Protein AF-A0AAV7KBT4-F1 (afdb_monomer_lite)

Sequence (128 aa):
MIKKITTKNDDGLVASYNISLLIAKCGKPHTIGEKLILLAIREVISTVMHQDTSSVVRSIPLSNNSVSRRIEELAIDVEQQLCKVLQTTEFALQLDESTCVTMKTYLWHMYDISTMVYQKKKCSSPSH

Structure (mmCIF, N/CA/C/O backbone):
data_AF-A0AAV7KBT4-F1
#
_entry.id   AF-A0AAV7KBT4-F1
#
loop_
_atom_site.group_PDB
_atom_site.id
_atom_site.type_symbol
_atom_site.label_atom_id
_atom_site.label_alt_id
_atom_site.label_comp_id
_atom_site.label_asym_id
_atom_site.label_entity_id
_atom_site.label_seq_id
_atom_site.pdbx_PDB_ins_code
_atom_site.Cartn_x
_atom_site.Cartn_y
_atom_site.Cartn_z
_atom_site.occupancy
_atom_site.B_iso_or_equiv
_atom_site.auth_seq_id
_atom_site.auth_comp_id
_atom_site.auth_asym_id
_atom_site.auth_atom_id
_atom_site.pdbx_PDB_model_num
ATOM 1 N N . MET A 1 1 ? -5.257 15.508 13.168 1.00 34.31 1 MET A N 1
ATOM 2 C CA . MET A 1 1 ? -4.551 16.549 12.390 1.00 34.31 1 MET A CA 1
ATOM 3 C C . MET A 1 1 ? -3.214 15.960 11.965 1.00 34.31 1 MET A C 1
ATOM 5 O O . MET A 1 1 ? -2.317 15.853 12.790 1.00 34.31 1 MET A O 1
ATOM 9 N N . ILE A 1 2 ? -3.119 15.455 10.735 1.00 41.41 2 ILE A N 1
ATOM 10 C CA . ILE A 1 2 ? -1.876 14.865 10.220 1.00 41.41 2 ILE A CA 1
ATOM 11 C C . ILE A 1 2 ? -0.924 16.024 9.902 1.00 41.41 2 ILE A C 1
ATOM 13 O O . ILE A 1 2 ? -1.283 16.924 9.141 1.00 41.41 2 ILE A O 1
ATOM 17 N N . LYS A 1 3 ? 0.261 16.042 10.526 1.00 41.75 3 LYS A N 1
ATOM 18 C CA . LYS A 1 3 ? 1.318 17.016 10.218 1.00 41.75 3 LYS A CA 1
ATOM 19 C C . LYS A 1 3 ? 1.754 16.809 8.767 1.00 41.75 3 LYS A C 1
ATOM 21 O O . LYS A 1 3 ? 2.358 15.794 8.442 1.00 41.75 3 LYS A O 1
ATOM 26 N N . LYS A 1 4 ? 1.443 17.777 7.908 1.00 45.78 4 LYS A N 1
ATOM 27 C CA . LYS A 1 4 ? 1.875 17.808 6.511 1.00 45.78 4 LYS A CA 1
ATOM 28 C C . LYS A 1 4 ? 3.295 18.386 6.463 1.00 45.78 4 LYS A C 1
ATOM 30 O O . LYS A 1 4 ? 3.471 19.574 6.719 1.00 45.78 4 LYS A O 1
ATOM 35 N N . ILE A 1 5 ? 4.302 17.551 6.205 1.00 47.81 5 ILE A N 1
ATOM 36 C CA . ILE A 1 5 ? 5.702 17.976 6.035 1.00 47.81 5 ILE A CA 1
ATOM 37 C C . ILE A 1 5 ? 6.004 17.981 4.536 1.00 47.81 5 ILE A C 1
ATOM 39 O O . ILE A 1 5 ? 6.629 17.068 4.027 1.00 47.81 5 ILE A O 1
ATOM 43 N N . THR A 1 6 ? 5.558 19.017 3.827 1.00 54.00 6 THR A N 1
ATOM 44 C CA . THR A 1 6 ? 5.794 19.144 2.383 1.00 54.00 6 THR A CA 1
ATOM 45 C C . THR A 1 6 ? 7.193 19.639 2.069 1.00 54.00 6 THR A C 1
ATOM 47 O O . THR A 1 6 ? 7.482 20.830 2.174 1.00 54.00 6 THR A O 1
ATOM 50 N N . THR A 1 7 ? 8.029 18.727 1.583 1.00 41.00 7 THR A N 1
ATOM 51 C CA . THR A 1 7 ? 9.142 19.026 0.671 1.00 41.00 7 THR A CA 1
ATOM 52 C C . THR A 1 7 ? 9.029 18.075 -0.525 1.00 41.00 7 THR A C 1
ATOM 54 O O . THR A 1 7 ? 8.394 17.037 -0.402 1.00 41.00 7 THR A O 1
ATOM 57 N N . LYS A 1 8 ? 9.589 18.413 -1.696 1.00 52.78 8 LYS A N 1
ATOM 58 C CA . LYS A 1 8 ? 9.404 17.741 -3.014 1.00 52.78 8 LYS A CA 1
ATOM 59 C C . LYS A 1 8 ? 9.573 16.199 -3.062 1.00 52.78 8 LYS A C 1
ATOM 61 O O . LYS A 1 8 ? 9.340 15.598 -4.102 1.00 52.78 8 LYS A O 1
ATOM 66 N N . ASN A 1 9 ? 9.974 15.571 -1.959 1.00 56.88 9 ASN A N 1
ATOM 67 C CA . ASN A 1 9 ? 10.034 14.126 -1.737 1.00 56.88 9 ASN A CA 1
ATOM 68 C C . ASN A 1 9 ? 8.676 13.498 -1.335 1.00 56.88 9 ASN A C 1
ATOM 70 O O . ASN A 1 9 ? 8.586 12.283 -1.167 1.00 56.88 9 ASN A O 1
ATOM 74 N N . ASP A 1 10 ? 7.633 14.312 -1.158 1.00 75.06 10 ASP A N 1
ATOM 75 C CA . ASP A 1 10 ? 6.332 13.870 -0.647 1.00 75.06 10 ASP A CA 1
ATOM 76 C C . ASP A 1 10 ? 5.488 13.112 -1.669 1.00 75.06 10 ASP A C 1
ATOM 78 O O . ASP A 1 10 ? 4.807 12.162 -1.293 1.00 75.06 10 ASP A O 1
ATOM 82 N N . ASP A 1 11 ? 5.531 13.470 -2.953 1.00 88.81 11 ASP A N 1
ATOM 83 C CA . ASP A 1 11 ? 4.582 12.920 -3.932 1.00 88.81 11 ASP A CA 1
ATOM 84 C C . ASP A 1 11 ? 4.735 11.401 -4.097 1.00 88.81 11 ASP A C 1
ATOM 86 O O . ASP A 1 11 ? 3.744 10.674 -4.180 1.00 88.81 11 ASP A O 1
ATOM 90 N N . GLY A 1 12 ? 5.972 10.895 -4.054 1.00 91.19 12 GLY A N 1
ATOM 91 C CA . GLY A 1 12 ? 6.246 9.457 -4.092 1.00 91.19 12 GLY A CA 1
ATOM 92 C C . GLY A 1 12 ? 5.806 8.724 -2.819 1.00 91.19 12 GLY A C 1
ATOM 93 O O . GLY A 1 12 ? 5.290 7.604 -2.885 1.00 91.19 12 GLY A O 1
ATOM 94 N N . LEU A 1 13 ? 5.922 9.373 -1.655 1.00 92.31 13 LEU A N 1
ATOM 95 C CA . LEU A 1 13 ? 5.422 8.840 -0.385 1.00 92.31 13 LEU A CA 1
ATOM 96 C C . LEU A 1 13 ? 3.892 8.825 -0.342 1.00 92.31 13 LEU A C 1
ATOM 98 O O . LEU A 1 13 ? 3.313 7.828 0.092 1.00 92.31 13 LEU A O 1
ATOM 102 N N . VAL A 1 14 ? 3.246 9.885 -0.830 1.00 93.06 14 VAL A N 1
ATOM 103 C CA . VAL A 1 14 ? 1.789 9.990 -0.970 1.00 93.06 14 VAL A CA 1
ATOM 104 C C . VAL A 1 14 ? 1.278 8.917 -1.929 1.00 93.06 14 VAL A C 1
ATOM 106 O O . VAL A 1 14 ? 0.349 8.184 -1.588 1.00 93.06 14 VAL A O 1
ATOM 109 N N . ALA A 1 15 ? 1.917 8.757 -3.091 1.00 94.81 15 ALA A N 1
ATOM 110 C CA . ALA A 1 15 ? 1.591 7.695 -4.038 1.00 94.81 15 ALA A CA 1
ATOM 111 C C . ALA A 1 15 ? 1.726 6.309 -3.392 1.00 94.81 15 ALA A C 1
ATOM 113 O O . ALA A 1 15 ? 0.822 5.483 -3.506 1.00 94.81 15 ALA A O 1
ATOM 114 N N . SER A 1 16 ? 2.811 6.072 -2.651 1.00 95.44 16 SER A N 1
ATOM 115 C CA . SER A 1 16 ? 3.028 4.818 -1.930 1.00 95.44 16 SER A CA 1
ATOM 116 C C . SER A 1 16 ? 1.924 4.536 -0.902 1.00 95.44 16 SER A C 1
ATOM 118 O O . SER A 1 16 ? 1.398 3.425 -0.860 1.00 95.44 16 SER A O 1
ATOM 120 N N . TYR A 1 17 ? 1.506 5.543 -0.130 1.00 95.50 17 TYR A N 1
ATOM 121 C CA . TYR A 1 17 ? 0.400 5.429 0.827 1.00 95.50 17 TYR A CA 1
ATOM 122 C C . TYR A 1 17 ? -0.932 5.101 0.152 1.00 95.50 17 TYR A C 1
ATOM 124 O O . TYR A 1 17 ? -1.644 4.192 0.582 1.00 95.50 17 TYR A O 1
ATOM 132 N N . ASN A 1 18 ? -1.241 5.790 -0.946 1.00 95.94 18 ASN A N 1
ATOM 133 C CA . ASN A 1 18 ? -2.466 5.563 -1.706 1.00 95.94 18 ASN A CA 1
ATOM 134 C C . ASN A 1 18 ? -2.498 4.159 -2.324 1.00 95.94 18 ASN A C 1
ATOM 136 O O . ASN A 1 18 ? -3.530 3.492 -2.279 1.00 95.94 18 ASN A O 1
ATOM 140 N N . ILE A 1 19 ? -1.370 3.675 -2.849 1.00 96.56 19 ILE A N 1
ATOM 141 C CA . ILE A 1 19 ? -1.257 2.311 -3.378 1.00 96.56 19 ILE A CA 1
ATOM 142 C C . ILE A 1 19 ? -1.442 1.281 -2.258 1.00 96.56 19 ILE A C 1
ATOM 144 O O . ILE A 1 19 ? -2.224 0.347 -2.427 1.00 96.56 19 ILE A O 1
ATOM 148 N N . SER A 1 20 ? -0.797 1.458 -1.100 1.00 96.94 20 SER A N 1
ATOM 149 C CA . SER A 1 20 ? -0.998 0.580 0.062 1.00 96.94 20 SER A CA 1
ATOM 150 C C . SER A 1 20 ? -2.461 0.533 0.509 1.00 96.94 20 SER A C 1
ATOM 152 O O . SER A 1 20 ? -2.988 -0.548 0.776 1.00 96.94 20 SER A O 1
ATOM 154 N N . LEU A 1 21 ? -3.144 1.682 0.527 1.00 95.88 21 LEU A N 1
ATOM 155 C CA . LEU A 1 21 ? -4.570 1.758 0.838 1.00 95.88 21 LEU A CA 1
ATOM 156 C C . LEU A 1 21 ? -5.420 0.979 -0.176 1.00 95.88 21 LEU A C 1
ATOM 158 O O . LEU A 1 21 ? -6.341 0.268 0.220 1.00 95.88 21 LEU A O 1
ATOM 162 N N . LEU A 1 22 ? -5.121 1.084 -1.474 1.00 97.44 22 LEU A N 1
ATOM 163 C CA . LEU A 1 22 ? -5.818 0.321 -2.516 1.00 97.44 22 LEU A CA 1
ATOM 164 C C . LEU A 1 22 ? -5.598 -1.189 -2.360 1.00 97.44 22 LEU A C 1
ATOM 166 O O . LEU A 1 22 ? -6.550 -1.956 -2.478 1.00 97.44 22 LEU A O 1
ATOM 170 N N . ILE A 1 23 ? -4.372 -1.620 -2.048 1.00 95.06 23 ILE A N 1
ATOM 171 C CA . ILE A 1 23 ? -4.053 -3.031 -1.782 1.00 95.06 23 ILE A CA 1
ATOM 172 C C . ILE A 1 23 ? -4.896 -3.559 -0.615 1.00 95.06 23 ILE A C 1
ATOM 174 O O . ILE A 1 23 ? -5.533 -4.606 -0.754 1.00 95.06 23 ILE A O 1
ATOM 178 N N . ALA A 1 24 ? -4.941 -2.814 0.494 1.00 93.81 24 ALA A N 1
ATOM 179 C CA . ALA A 1 24 ? -5.727 -3.172 1.672 1.00 93.81 24 ALA A CA 1
ATOM 180 C C . ALA A 1 24 ? -7.230 -3.233 1.363 1.00 93.81 24 ALA A C 1
ATOM 182 O O . ALA A 1 24 ? -7.878 -4.232 1.665 1.00 93.81 24 ALA A O 1
ATOM 183 N N . LYS A 1 25 ? -7.778 -2.210 0.691 1.00 93.38 25 LYS A N 1
ATOM 184 C CA . LYS A 1 25 ? -9.197 -2.160 0.293 1.00 93.38 25 LYS A CA 1
ATOM 185 C C . LYS A 1 25 ? -9.604 -3.323 -0.611 1.00 93.38 25 LYS A C 1
ATOM 187 O O . LYS A 1 25 ? -10.722 -3.811 -0.510 1.00 93.38 25 LYS A O 1
ATOM 192 N N . CYS A 1 26 ? -8.702 -3.778 -1.475 1.00 94.50 26 CYS A N 1
ATOM 193 C CA . CYS A 1 26 ? -8.934 -4.913 -2.365 1.00 94.50 26 CYS A CA 1
ATOM 194 C C . CYS A 1 26 ? -8.658 -6.280 -1.708 1.00 94.50 26 CYS A C 1
ATOM 196 O O . CYS A 1 26 ? -8.743 -7.300 -2.398 1.00 94.50 26 CYS A O 1
ATOM 198 N N . GLY A 1 27 ? -8.267 -6.317 -0.426 1.00 91.44 27 GLY A N 1
ATOM 199 C CA . GLY A 1 27 ? -7.928 -7.549 0.293 1.00 91.44 27 GLY A CA 1
ATOM 200 C C . GLY A 1 27 ? -6.761 -8.318 -0.332 1.00 91.44 27 GLY A C 1
ATOM 201 O O . GLY A 1 27 ? -6.733 -9.548 -0.295 1.00 91.44 27 GLY A O 1
ATOM 202 N N . LYS A 1 28 ? -5.826 -7.622 -0.991 1.00 94.56 28 LYS A N 1
ATOM 203 C CA . LYS A 1 28 ? -4.678 -8.252 -1.658 1.00 94.56 28 LYS A CA 1
ATOM 204 C C . LYS A 1 28 ? -3.482 -8.350 -0.707 1.00 94.56 28 LYS A C 1
ATOM 206 O O . LYS A 1 28 ? -3.320 -7.492 0.160 1.00 94.56 28 LYS A O 1
ATOM 211 N N . PRO A 1 29 ? -2.607 -9.361 -0.872 1.00 93.56 29 PRO A N 1
ATOM 212 C CA . PRO A 1 29 ? -1.388 -9.440 -0.080 1.00 93.56 29 PRO A CA 1
ATOM 213 C C . PRO A 1 29 ? -0.478 -8.250 -0.396 1.00 93.56 29 PRO A C 1
ATOM 215 O O . PRO A 1 29 ? -0.344 -7.857 -1.556 1.00 93.56 29 PRO A O 1
ATOM 218 N N . HIS A 1 30 ? 0.212 -7.724 0.619 1.00 91.06 30 HIS A N 1
ATOM 219 C CA . HIS A 1 30 ? 1.148 -6.601 0.468 1.00 91.06 30 HIS A CA 1
ATOM 220 C C . HIS A 1 30 ? 2.265 -6.886 -0.555 1.00 91.06 30 HIS A C 1
ATOM 222 O O . HIS A 1 30 ? 2.810 -5.962 -1.155 1.00 91.06 30 HIS A O 1
ATOM 228 N N . THR A 1 31 ? 2.541 -8.167 -0.829 1.00 94.94 31 THR A N 1
ATOM 229 C CA . THR A 1 31 ? 3.513 -8.623 -1.829 1.00 94.94 31 THR A CA 1
ATOM 230 C C . THR A 1 31 ? 3.182 -8.208 -3.262 1.00 94.94 31 THR A C 1
ATOM 232 O O . THR A 1 31 ? 4.052 -8.228 -4.130 1.00 94.94 31 THR A O 1
ATOM 235 N N . ILE A 1 32 ? 1.922 -7.857 -3.546 1.00 95.81 32 ILE A N 1
ATOM 236 C CA . ILE A 1 32 ? 1.504 -7.433 -4.888 1.00 95.81 32 ILE A CA 1
ATOM 237 C C . ILE A 1 32 ? 2.148 -6.103 -5.305 1.00 95.81 32 ILE A C 1
ATOM 239 O O . ILE A 1 32 ? 2.334 -5.868 -6.501 1.00 95.81 32 ILE A O 1
ATOM 243 N N . GLY A 1 33 ? 2.518 -5.262 -4.328 1.00 94.25 33 GLY A N 1
ATOM 244 C CA . GLY A 1 33 ? 3.173 -3.976 -4.559 1.00 94.25 33 GLY A CA 1
ATOM 245 C C . GLY A 1 33 ? 4.469 -4.141 -5.344 1.00 94.25 33 GLY A C 1
ATOM 246 O O . GLY A 1 33 ? 4.611 -3.592 -6.433 1.00 94.25 33 GLY A O 1
ATOM 247 N N . GLU A 1 34 ? 5.376 -4.972 -4.840 1.00 93.69 34 GLU A N 1
ATOM 248 C CA . GLU A 1 34 ? 6.667 -5.224 -5.479 1.00 93.69 34 GLU A CA 1
ATOM 249 C C . GLU A 1 34 ? 6.551 -6.185 -6.671 1.00 93.69 34 GLU A C 1
ATOM 251 O O . GLU A 1 34 ? 7.169 -5.963 -7.711 1.00 93.69 34 GLU A O 1
ATOM 256 N N . LYS A 1 35 ? 5.713 -7.228 -6.555 1.00 94.69 35 LYS A N 1
ATOM 257 C CA . LYS A 1 35 ? 5.604 -8.290 -7.568 1.00 94.69 35 LYS A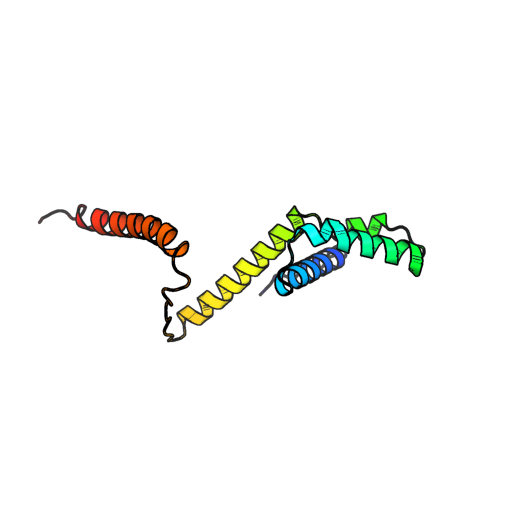 CA 1
ATOM 258 C C . LYS A 1 35 ? 4.944 -7.841 -8.872 1.00 94.69 35 LYS A C 1
ATOM 260 O O . LYS A 1 35 ? 5.267 -8.396 -9.915 1.00 94.69 35 LYS A O 1
ATOM 265 N N . LEU A 1 36 ? 3.988 -6.912 -8.819 1.00 95.50 36 LEU A N 1
ATOM 266 C CA . LEU A 1 36 ? 3.195 -6.536 -9.994 1.00 95.50 36 LEU A CA 1
ATOM 267 C C . LEU A 1 36 ? 3.104 -5.027 -10.188 1.00 95.50 36 LEU A C 1
ATOM 269 O O . LEU A 1 36 ? 3.368 -4.551 -11.286 1.00 95.50 36 LEU A O 1
ATOM 273 N N . ILE A 1 37 ? 2.747 -4.269 -9.150 1.00 96.38 37 ILE A N 1
ATOM 274 C CA . ILE A 1 37 ? 2.486 -2.829 -9.301 1.00 96.38 37 ILE A CA 1
ATOM 275 C C . ILE A 1 37 ? 3.770 -2.088 -9.681 1.00 96.38 37 ILE A C 1
ATOM 277 O O . ILE A 1 37 ? 3.765 -1.283 -10.608 1.00 96.38 37 ILE A O 1
ATOM 281 N N . LEU A 1 38 ? 4.889 -2.408 -9.029 1.00 94.38 38 LEU A N 1
ATOM 282 C CA . LEU A 1 38 ? 6.183 -1.814 -9.351 1.00 94.38 38 LEU A CA 1
ATOM 283 C C . LEU A 1 38 ? 6.639 -2.154 -10.778 1.00 94.38 38 LEU A C 1
ATOM 285 O O . LEU A 1 38 ? 7.202 -1.299 -11.459 1.00 94.38 38 LEU A O 1
ATOM 289 N N . LEU A 1 39 ? 6.373 -3.379 -11.245 1.00 94.56 39 LEU A N 1
ATOM 290 C CA . LEU A 1 39 ? 6.670 -3.789 -12.620 1.00 94.56 39 LEU A CA 1
ATOM 291 C C . LEU A 1 39 ? 5.785 -3.053 -13.630 1.00 94.56 39 LEU A C 1
ATOM 293 O O . LEU A 1 39 ? 6.292 -2.563 -14.630 1.00 94.56 39 LEU A O 1
ATOM 297 N N . ALA A 1 40 ? 4.491 -2.906 -13.342 1.00 95.75 40 ALA A N 1
ATOM 298 C CA . ALA A 1 40 ? 3.568 -2.163 -14.194 1.00 95.75 40 ALA A CA 1
ATOM 299 C C . ALA A 1 40 ? 3.965 -0.682 -14.312 1.00 95.75 40 ALA A C 1
ATOM 301 O O . ALA A 1 40 ? 3.958 -0.128 -15.407 1.00 95.75 40 ALA A O 1
ATOM 302 N N . ILE A 1 41 ? 4.375 -0.052 -13.205 1.00 94.62 41 ILE A N 1
ATOM 303 C CA . ILE A 1 41 ? 4.884 1.327 -13.213 1.00 94.62 41 ILE A CA 1
ATOM 304 C C . ILE A 1 41 ? 6.132 1.434 -14.103 1.00 94.62 41 ILE A C 1
ATOM 306 O O . ILE A 1 41 ? 6.221 2.353 -14.916 1.00 94.62 41 ILE A O 1
ATOM 310 N N . ARG A 1 42 ? 7.076 0.488 -13.989 1.00 94.62 42 ARG A N 1
ATOM 311 C CA . ARG A 1 42 ? 8.272 0.444 -14.850 1.00 94.62 42 ARG A CA 1
ATOM 312 C C . ARG A 1 42 ? 7.906 0.329 -16.325 1.00 94.62 42 ARG A C 1
ATOM 314 O O . ARG A 1 42 ? 8.436 1.089 -17.130 1.00 94.62 42 ARG A O 1
ATOM 321 N N . GLU A 1 43 ? 6.993 -0.579 -16.654 1.00 96.31 43 GLU A N 1
ATOM 322 C CA . GLU A 1 43 ? 6.564 -0.822 -18.030 1.00 96.31 43 GLU A CA 1
ATOM 323 C C . GLU A 1 43 ? 5.945 0.433 -18.648 1.00 96.31 43 GLU A C 1
ATOM 325 O O . GLU A 1 43 ? 6.351 0.851 -19.728 1.00 96.31 43 GLU A O 1
ATOM 330 N N . VAL A 1 44 ? 5.024 1.096 -17.940 1.00 96.44 44 VAL A N 1
ATOM 331 C CA . VAL A 1 44 ? 4.362 2.318 -18.427 1.00 96.44 44 VAL A CA 1
ATOM 332 C C . VAL A 1 44 ? 5.370 3.444 -18.655 1.00 96.44 44 VAL A C 1
ATOM 334 O O . VAL A 1 44 ? 5.347 4.088 -19.701 1.00 96.44 44 VAL A O 1
ATOM 337 N N . ILE A 1 45 ? 6.285 3.679 -17.712 1.00 94.69 45 ILE A N 1
ATOM 338 C CA . ILE A 1 45 ? 7.284 4.749 -17.849 1.00 94.69 45 ILE A CA 1
ATOM 339 C C . ILE A 1 45 ? 8.236 4.459 -19.020 1.00 94.69 45 ILE A C 1
ATOM 341 O O . ILE A 1 45 ? 8.532 5.356 -19.810 1.00 94.69 45 ILE A O 1
ATOM 345 N N . SER A 1 46 ? 8.676 3.209 -19.174 1.00 95.38 46 SER A N 1
ATOM 346 C CA . SER A 1 46 ? 9.604 2.830 -20.243 1.00 95.38 46 SER A CA 1
ATOM 347 C C . SER A 1 46 ? 8.952 2.839 -21.628 1.00 95.38 46 SER A C 1
ATOM 349 O O . SER A 1 46 ? 9.583 3.259 -22.598 1.00 95.38 46 SER A O 1
ATOM 351 N N . THR A 1 47 ? 7.713 2.355 -21.747 1.00 95.38 47 THR A N 1
ATOM 352 C CA . THR A 1 47 ? 7.057 2.146 -23.050 1.00 95.38 47 THR A CA 1
ATOM 353 C C . THR A 1 47 ? 6.223 3.329 -23.507 1.00 95.38 47 THR A C 1
ATOM 355 O O . THR A 1 47 ? 6.241 3.644 -24.689 1.00 95.38 47 THR A O 1
ATOM 358 N N . VAL A 1 48 ? 5.502 3.985 -22.595 1.00 95.56 48 VAL A N 1
ATOM 359 C CA . VAL A 1 48 ? 4.598 5.096 -22.930 1.00 95.56 48 VAL A CA 1
ATOM 360 C C . VAL A 1 48 ? 5.326 6.429 -22.834 1.00 95.56 48 VAL A C 1
ATOM 362 O O . VAL A 1 48 ? 5.126 7.302 -23.673 1.00 95.56 48 VAL A O 1
ATOM 365 N N . MET A 1 49 ? 6.161 6.604 -21.806 1.00 92.94 49 MET A N 1
ATOM 366 C CA . MET A 1 49 ? 6.855 7.876 -21.579 1.00 92.94 49 MET A CA 1
ATOM 367 C C . MET A 1 49 ? 8.266 7.909 -22.158 1.00 92.94 49 MET A C 1
ATOM 369 O O . MET A 1 49 ? 8.828 8.994 -22.283 1.00 92.94 49 MET A O 1
ATOM 373 N N . HIS A 1 50 ? 8.829 6.752 -22.523 1.00 93.25 50 HIS A N 1
ATOM 374 C CA . HIS A 1 50 ? 10.203 6.618 -23.015 1.00 93.25 50 HIS A CA 1
ATOM 375 C C . HIS A 1 50 ? 11.232 7.298 -22.095 1.00 93.25 50 HIS A C 1
ATOM 377 O O . HIS A 1 50 ? 12.191 7.920 -22.553 1.00 93.25 50 HIS A O 1
ATOM 383 N N . GLN A 1 51 ? 11.010 7.201 -20.782 1.00 91.94 51 GLN A N 1
ATOM 384 C CA . GLN A 1 51 ? 11.843 7.816 -19.751 1.00 91.94 51 GLN A CA 1
ATOM 385 C C . GLN A 1 51 ? 12.565 6.768 -18.910 1.00 91.94 51 GLN A C 1
ATOM 387 O O . GLN A 1 51 ? 12.150 5.612 -18.814 1.00 91.94 51 GLN A O 1
ATOM 392 N N . ASP A 1 52 ? 13.644 7.199 -18.257 1.00 90.38 52 ASP A N 1
ATOM 393 C CA . ASP A 1 52 ? 14.336 6.361 -17.290 1.00 90.38 52 ASP A CA 1
ATOM 394 C C . ASP A 1 52 ? 13.452 6.086 -16.065 1.00 90.38 52 ASP A C 1
ATOM 396 O O . ASP A 1 52 ? 12.914 6.989 -15.421 1.00 90.38 52 ASP A O 1
ATOM 400 N N . THR A 1 53 ? 13.328 4.806 -15.725 1.00 90.12 53 THR A N 1
ATOM 401 C CA . THR A 1 53 ? 12.435 4.350 -14.654 1.00 90.12 53 THR A CA 1
ATOM 402 C C . THR A 1 53 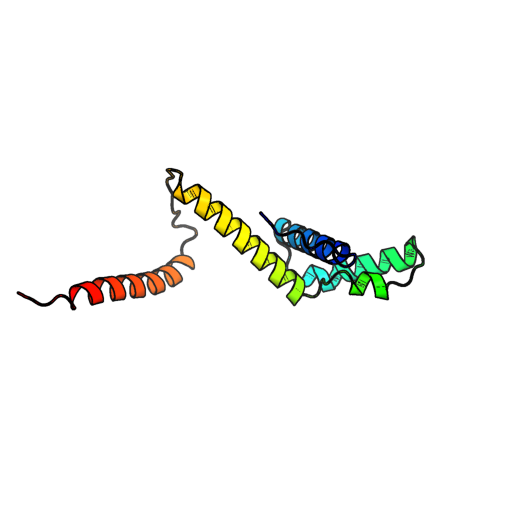? 13.058 4.479 -13.264 1.00 90.12 53 THR A C 1
ATOM 404 O O . THR A 1 53 ? 12.333 4.468 -12.267 1.00 90.12 53 THR A O 1
ATOM 407 N N . SER A 1 54 ? 14.387 4.603 -13.161 1.00 87.06 54 SER A N 1
ATOM 408 C CA . SER A 1 54 ? 15.107 4.452 -11.891 1.00 87.06 54 SER A CA 1
ATOM 409 C C . SER A 1 54 ? 14.726 5.525 -10.870 1.00 87.06 54 SER A C 1
ATOM 411 O O . SER A 1 54 ? 14.535 5.222 -9.689 1.00 87.06 54 SER A O 1
ATOM 413 N N . SER A 1 55 ? 14.546 6.764 -11.333 1.00 85.62 55 SER A N 1
ATOM 414 C CA . SER A 1 55 ? 14.214 7.912 -10.486 1.00 85.62 55 SER A CA 1
ATOM 415 C C . SER A 1 55 ? 12.820 7.790 -9.860 1.00 85.62 55 SER A C 1
ATOM 417 O O . SER A 1 55 ? 12.663 8.007 -8.657 1.00 85.62 55 SER A O 1
ATOM 419 N N . VAL A 1 56 ? 11.824 7.365 -10.642 1.00 86.12 56 VAL A N 1
ATOM 420 C CA . VAL A 1 56 ? 10.427 7.225 -10.199 1.00 86.12 56 VAL A CA 1
ATOM 421 C C . VAL A 1 56 ? 10.229 5.973 -9.346 1.00 86.12 56 VAL A C 1
ATOM 423 O O . VAL A 1 56 ? 9.594 6.015 -8.299 1.00 86.12 56 VAL A O 1
ATOM 426 N N . VAL A 1 57 ? 10.820 4.846 -9.742 1.00 88.06 57 VAL A N 1
ATOM 427 C CA . VAL A 1 57 ? 10.751 3.597 -8.964 1.00 88.06 57 VAL A CA 1
ATOM 428 C C . VAL A 1 57 ? 11.367 3.788 -7.578 1.00 88.06 57 VAL A C 1
ATOM 430 O O . VAL A 1 57 ? 10.863 3.244 -6.598 1.00 88.06 57 VAL A O 1
ATOM 433 N N . ARG A 1 58 ? 12.444 4.575 -7.477 1.00 88.62 58 ARG A N 1
ATOM 434 C CA . ARG A 1 58 ? 13.095 4.878 -6.199 1.00 88.62 58 ARG A CA 1
ATOM 435 C C . ARG A 1 58 ? 12.291 5.854 -5.339 1.00 88.62 58 ARG A C 1
ATOM 437 O O . ARG A 1 58 ? 12.394 5.780 -4.116 1.00 88.62 58 ARG A O 1
ATOM 444 N N . SER A 1 59 ? 11.510 6.750 -5.944 1.00 90.12 59 SER A N 1
ATOM 445 C CA . SER A 1 59 ? 10.704 7.722 -5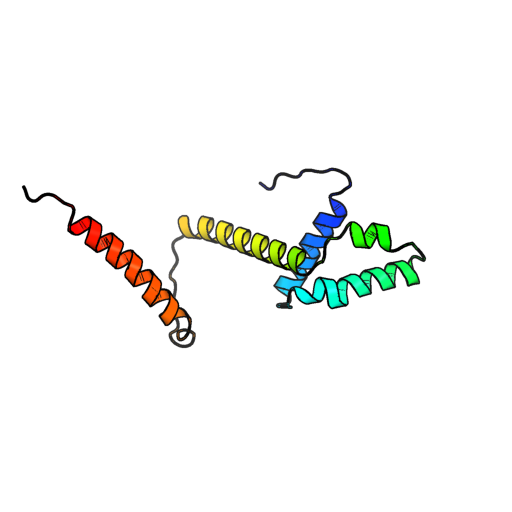.198 1.00 90.12 59 SER A CA 1
ATOM 446 C C . SER A 1 59 ? 9.445 7.109 -4.578 1.00 90.12 59 SER A C 1
ATOM 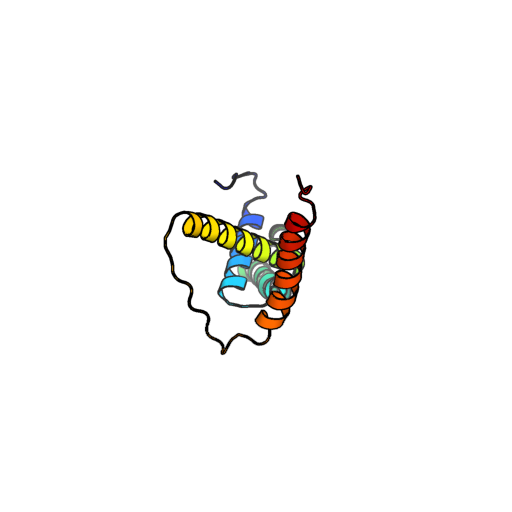448 O O . SER A 1 59 ? 8.960 7.626 -3.573 1.00 90.12 59 SER A O 1
ATOM 450 N N . ILE A 1 60 ? 8.943 5.989 -5.114 1.00 92.50 60 ILE A N 1
ATOM 451 C CA . ILE A 1 60 ? 7.741 5.303 -4.618 1.00 92.50 60 ILE A CA 1
ATOM 452 C C . ILE A 1 60 ? 8.133 3.993 -3.904 1.00 92.50 60 ILE A C 1
ATOM 454 O O . ILE A 1 60 ? 8.230 2.938 -4.535 1.00 92.50 60 ILE A O 1
ATOM 458 N N . PRO A 1 61 ? 8.335 4.000 -2.572 1.00 92.25 61 PRO A N 1
ATOM 459 C CA . PRO A 1 61 ? 8.737 2.803 -1.834 1.00 92.25 61 PRO A CA 1
ATOM 460 C C . PRO A 1 61 ? 7.585 1.789 -1.727 1.00 92.25 61 PRO A C 1
ATOM 462 O O . PRO A 1 61 ? 6.769 1.855 -0.804 1.00 92.25 61 PRO A O 1
ATOM 465 N N . LEU A 1 62 ? 7.541 0.832 -2.657 1.00 95.31 62 LEU A N 1
ATOM 466 C CA . LEU A 1 62 ? 6.557 -0.262 -2.719 1.00 95.31 62 LEU A CA 1
ATOM 467 C C . LEU A 1 62 ? 7.131 -1.636 -2.344 1.00 95.31 62 LEU A C 1
ATOM 469 O O . LEU A 1 62 ? 6.530 -2.654 -2.681 1.00 95.31 62 LEU A O 1
ATOM 473 N N . SER A 1 63 ? 8.273 -1.679 -1.646 1.00 94.00 63 SER A N 1
ATOM 474 C CA . SER A 1 63 ? 8.792 -2.948 -1.119 1.00 94.00 63 SER A CA 1
ATOM 475 C C . SER A 1 63 ? 7.757 -3.622 -0.220 1.00 94.00 63 SER A C 1
ATOM 477 O O . SER A 1 63 ? 6.967 -2.934 0.439 1.00 94.00 63 SER A O 1
ATOM 479 N N . ASN A 1 64 ? 7.797 -4.950 -0.132 1.00 95.31 64 ASN A N 1
ATOM 480 C CA . ASN A 1 64 ? 6.863 -5.709 0.709 1.00 95.31 64 ASN A CA 1
ATOM 481 C C . ASN A 1 64 ? 6.783 -5.154 2.146 1.00 95.31 64 ASN A C 1
ATOM 483 O O . ASN A 1 64 ? 5.691 -4.939 2.673 1.00 95.31 64 ASN A O 1
ATOM 487 N N . ASN A 1 65 ? 7.934 -4.814 2.735 1.00 94.81 65 ASN A N 1
ATOM 488 C CA . ASN A 1 65 ? 8.026 -4.231 4.076 1.00 94.81 65 ASN A CA 1
ATOM 489 C C . ASN A 1 65 ? 7.389 -2.837 4.154 1.00 94.81 65 ASN A C 1
ATOM 491 O O . ASN A 1 65 ? 6.704 -2.511 5.122 1.00 94.81 65 ASN A O 1
ATOM 495 N N . SER A 1 66 ? 7.619 -2.003 3.139 1.00 94.06 66 SER A N 1
ATOM 496 C CA . SER A 1 66 ? 7.076 -0.644 3.064 1.00 94.06 66 SER A CA 1
ATOM 497 C C . SER A 1 66 ? 5.558 -0.639 2.905 1.00 94.06 66 SER A C 1
ATOM 499 O O . SER A 1 66 ? 4.880 0.190 3.509 1.00 94.06 66 SER A O 1
ATOM 501 N N . VAL A 1 67 ? 5.019 -1.551 2.094 1.00 95.19 67 VAL A N 1
ATOM 502 C CA . VAL A 1 67 ? 3.573 -1.692 1.906 1.00 95.19 67 VAL A CA 1
ATOM 503 C C . VAL A 1 67 ? 2.936 -2.241 3.179 1.00 95.19 67 VAL A C 1
ATOM 505 O O . VAL A 1 67 ? 1.965 -1.659 3.652 1.00 95.19 67 VAL A O 1
ATOM 508 N N . SER A 1 68 ? 3.520 -3.286 3.777 1.00 95.25 68 SER A N 1
ATOM 509 C CA . SER A 1 68 ? 3.025 -3.880 5.025 1.00 95.25 68 SER A CA 1
ATOM 510 C C . SER A 1 68 ? 2.944 -2.857 6.159 1.00 95.25 68 SER A C 1
ATOM 512 O O . SER A 1 68 ? 1.894 -2.728 6.779 1.00 95.25 68 SER A O 1
ATOM 514 N N . ARG A 1 69 ? 4.012 -2.077 6.385 1.00 95.62 69 ARG A N 1
ATOM 515 C CA . ARG A 1 69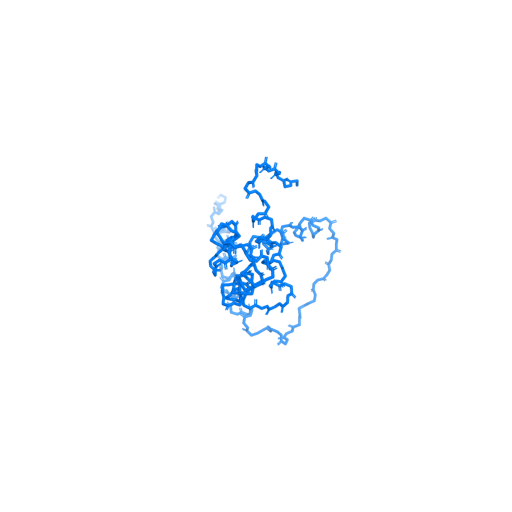 ? 4.034 -1.025 7.417 1.00 95.62 69 ARG A CA 1
ATOM 516 C C . ARG A 1 69 ? 2.936 0.014 7.226 1.00 95.62 69 ARG A C 1
ATOM 518 O O . ARG A 1 69 ? 2.258 0.371 8.174 1.00 95.62 69 ARG A O 1
ATOM 525 N N . ARG A 1 70 ? 2.719 0.476 5.994 1.00 94.94 70 ARG A N 1
ATOM 526 C CA . ARG A 1 70 ? 1.665 1.462 5.716 1.00 94.94 70 ARG A CA 1
ATOM 527 C C . ARG A 1 70 ? 0.266 0.897 5.927 1.00 94.94 70 ARG A C 1
ATOM 529 O O . ARG A 1 70 ? -0.612 1.621 6.372 1.00 94.94 70 ARG A O 1
ATOM 536 N N . ILE A 1 71 ? 0.048 -0.378 5.605 1.00 93.69 71 ILE A N 1
ATOM 537 C CA . ILE A 1 71 ? -1.232 -1.045 5.881 1.00 93.69 71 ILE A CA 1
ATOM 538 C C . ILE A 1 71 ? -1.467 -1.141 7.394 1.00 93.69 71 ILE A C 1
ATOM 540 O O . ILE A 1 71 ? -2.576 -0.882 7.847 1.00 93.69 71 ILE A O 1
ATOM 544 N N . GLU A 1 72 ? -0.431 -1.453 8.171 1.00 94.75 72 GLU A N 1
ATOM 545 C CA . GLU A 1 72 ? -0.493 -1.453 9.636 1.00 94.75 72 GLU A CA 1
ATOM 546 C C . GLU A 1 72 ? -0.781 -0.052 10.198 1.00 94.75 72 GLU A C 1
ATOM 548 O O . GLU A 1 72 ? -1.689 0.107 11.006 1.00 94.75 72 GLU A O 1
ATOM 553 N N . GLU A 1 73 ? -0.094 0.985 9.711 1.00 93.62 73 GLU A N 1
ATOM 554 C CA . GLU A 1 73 ? -0.357 2.380 10.093 1.00 93.62 73 GLU A CA 1
ATOM 555 C C . GLU A 1 73 ? -1.804 2.802 9.777 1.00 93.62 73 GLU A C 1
ATOM 557 O O . GLU A 1 73 ? -2.460 3.426 10.612 1.00 93.62 73 GLU A O 1
ATOM 562 N N . LEU A 1 74 ? -2.330 2.417 8.606 1.00 92.69 74 LEU A N 1
ATOM 563 C CA . LEU A 1 74 ? -3.730 2.645 8.231 1.00 92.69 74 LEU A CA 1
ATOM 564 C C . LEU A 1 74 ? -4.701 1.917 9.169 1.00 92.69 74 LEU A C 1
ATOM 566 O O . LEU A 1 74 ? -5.732 2.479 9.532 1.00 92.69 74 LEU A O 1
ATOM 570 N N . ALA A 1 75 ? -4.386 0.680 9.560 1.00 92.25 75 ALA A N 1
ATOM 571 C CA . ALA A 1 75 ? -5.2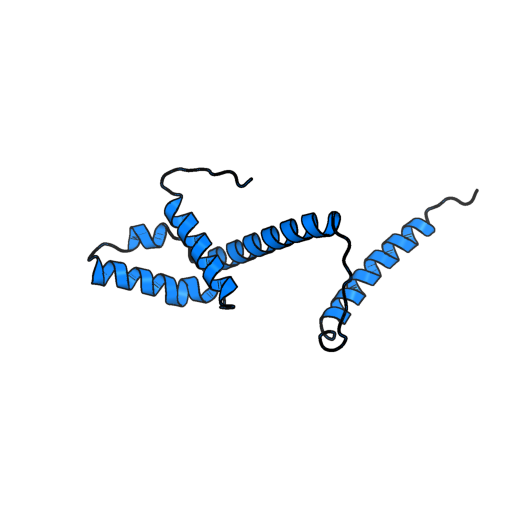08 -0.088 10.489 1.00 92.25 75 ALA A CA 1
ATOM 572 C C . ALA A 1 75 ? -5.237 0.562 11.880 1.00 92.25 75 ALA A C 1
ATOM 574 O O . ALA A 1 75 ? -6.317 0.743 12.439 1.00 92.25 75 ALA A O 1
ATOM 575 N N . ILE A 1 76 ? -4.076 0.984 12.390 1.00 92.75 76 ILE A N 1
ATOM 576 C CA . ILE A 1 76 ? -3.948 1.685 13.674 1.00 92.75 76 ILE A CA 1
ATOM 577 C C . ILE A 1 76 ? -4.735 3.000 13.655 1.00 92.75 76 ILE A C 1
ATOM 579 O O . ILE A 1 76 ? -5.425 3.323 14.620 1.00 92.75 76 ILE A O 1
ATOM 583 N N . ASP A 1 77 ? -4.656 3.774 12.572 1.00 92.50 77 ASP A N 1
ATOM 584 C CA . ASP A 1 77 ? -5.397 5.033 12.465 1.00 92.50 77 ASP A CA 1
ATOM 585 C C . ASP A 1 77 ? -6.917 4.798 12.485 1.00 92.50 77 ASP A C 1
ATOM 587 O O . ASP A 1 77 ? -7.635 5.456 13.242 1.00 92.50 77 ASP A O 1
ATOM 591 N N . VAL A 1 78 ? -7.408 3.807 11.732 1.00 90.06 78 VAL A N 1
ATOM 592 C CA . VAL A 1 78 ? -8.828 3.416 11.747 1.00 90.06 78 VAL A CA 1
ATOM 593 C C . VAL A 1 78 ? -9.259 2.936 13.134 1.00 90.06 78 VAL A C 1
ATOM 595 O O . VAL A 1 78 ? -10.311 3.352 13.620 1.00 90.06 78 VAL A O 1
ATOM 598 N N . GLU A 1 79 ? -8.447 2.116 13.800 1.00 92.06 79 GLU A N 1
ATOM 599 C CA . GLU A 1 79 ? -8.703 1.646 15.164 1.00 92.06 79 GLU A CA 1
ATOM 600 C C . GLU A 1 79 ? -8.809 2.817 16.148 1.00 92.06 79 GLU A C 1
ATOM 602 O O . GLU A 1 79 ? -9.756 2.895 16.932 1.00 92.06 79 GLU A O 1
ATOM 607 N N . GLN A 1 80 ? -7.885 3.778 16.080 1.00 91.75 80 GLN A N 1
ATOM 608 C CA . GLN A 1 80 ? -7.898 4.959 16.941 1.00 91.75 80 GLN A CA 1
ATOM 609 C C . GLN A 1 80 ? -9.113 5.851 16.684 1.00 91.75 80 GLN A C 1
ATOM 611 O O . GLN A 1 80 ? -9.683 6.403 17.630 1.00 91.75 80 GLN A O 1
ATOM 616 N N . GLN A 1 81 ? -9.502 6.032 15.420 1.00 91.62 81 GLN A N 1
ATOM 617 C CA . GLN A 1 81 ? -10.712 6.771 15.064 1.00 91.62 81 GLN A CA 1
ATOM 618 C C . GLN A 1 81 ? -11.956 6.075 15.619 1.00 91.62 81 GLN A C 1
ATOM 620 O O . GLN A 1 81 ? -12.779 6.723 16.265 1.00 91.62 81 GLN A O 1
ATOM 625 N N . LEU A 1 82 ? -12.051 4.756 15.446 1.00 89.81 82 LEU A N 1
ATOM 626 C CA . LEU A 1 82 ? -13.152 3.961 15.972 1.00 89.81 82 LEU A CA 1
ATOM 627 C C . LEU A 1 82 ? -13.220 4.046 17.502 1.00 89.81 82 LEU A C 1
ATOM 629 O O . LEU A 1 82 ? -14.278 4.351 18.041 1.00 89.81 82 LEU A O 1
ATOM 633 N N . CYS A 1 83 ? -12.096 3.877 18.203 1.00 89.69 83 CYS A N 1
ATOM 634 C CA . CYS A 1 83 ? -12.031 3.998 19.662 1.00 89.69 83 CYS A CA 1
ATOM 635 C C . CYS A 1 83 ? -12.569 5.345 20.160 1.00 89.69 83 CYS A C 1
ATOM 637 O O . CYS A 1 83 ? -13.333 5.385 21.121 1.00 89.69 83 CYS A O 1
ATOM 639 N N . LYS A 1 84 ? -12.212 6.451 19.496 1.00 91.38 84 LYS A N 1
ATOM 640 C CA . LYS A 1 84 ? -12.703 7.793 19.856 1.00 91.38 84 LYS A CA 1
ATOM 641 C C . LYS A 1 84 ? -14.218 7.919 19.694 1.00 91.38 84 LYS A C 1
ATOM 643 O O . LYS A 1 84 ? -14.869 8.549 20.522 1.00 91.38 84 LYS A O 1
ATOM 648 N N . VAL A 1 85 ? -14.776 7.317 18.645 1.00 90.56 85 VAL A N 1
ATOM 649 C CA . VAL A 1 85 ? -16.226 7.313 18.411 1.00 90.56 85 VAL A CA 1
ATOM 650 C C . VAL A 1 85 ? -16.926 6.458 19.465 1.00 90.56 85 VAL A C 1
ATOM 652 O O . VAL A 1 85 ? -17.867 6.920 20.105 1.00 90.56 85 VAL A O 1
ATOM 655 N N . LEU A 1 86 ? -16.430 5.248 19.721 1.00 89.31 86 LEU A N 1
ATOM 656 C CA . LEU A 1 86 ? -17.028 4.319 20.685 1.00 89.31 86 LEU A CA 1
ATOM 657 C C . LEU A 1 86 ? -16.964 4.826 22.131 1.00 89.31 86 LEU A C 1
ATOM 659 O O . LEU A 1 86 ? -17.857 4.539 22.916 1.00 89.31 86 LEU A O 1
ATOM 663 N N . GLN A 1 87 ? -15.957 5.627 22.491 1.00 89.69 87 GLN A N 1
ATOM 664 C CA . GLN A 1 87 ? -15.880 6.260 23.815 1.00 89.69 87 GLN A CA 1
ATOM 665 C C . GLN A 1 87 ? -17.004 7.267 24.087 1.00 89.69 87 GLN A C 1
ATOM 667 O O . GLN A 1 87 ? -17.250 7.603 25.242 1.00 89.69 87 GLN A O 1
ATOM 672 N N . THR A 1 88 ? -17.654 7.782 23.043 1.00 90.00 88 THR A N 1
ATOM 673 C CA . THR A 1 88 ? -18.666 8.844 23.156 1.00 90.00 88 THR A CA 1
ATOM 674 C C . THR A 1 88 ? -20.048 8.411 22.672 1.00 90.00 88 THR A C 1
ATOM 676 O O . THR A 1 88 ? -20.975 9.217 22.677 1.00 90.00 88 THR A O 1
ATOM 679 N N . THR A 1 89 ? -20.205 7.150 22.269 1.00 87.50 89 THR A N 1
ATOM 680 C CA . THR A 1 89 ? -21.451 6.613 21.715 1.00 87.50 89 THR A CA 1
ATOM 681 C C . THR A 1 89 ? -21.916 5.406 22.519 1.00 87.50 89 THR A C 1
ATOM 683 O O . THR A 1 89 ? -21.113 4.567 22.919 1.00 87.50 89 THR A O 1
ATOM 686 N N . GLU A 1 90 ? -23.222 5.306 22.765 1.00 91.19 90 GLU A N 1
ATOM 687 C CA . GLU A 1 90 ? -23.817 4.064 23.256 1.00 91.19 90 GLU A CA 1
ATOM 688 C C . GLU A 1 90 ? -23.973 3.096 22.081 1.00 91.19 90 GLU A C 1
ATOM 690 O O . GLU A 1 90 ? -24.511 3.449 21.030 1.00 91.19 90 GLU A O 1
ATOM 695 N N . PHE A 1 91 ? -23.490 1.870 22.249 1.00 85.31 91 PHE A N 1
ATOM 696 C CA . PHE A 1 91 ? -23.590 0.820 21.244 1.00 85.31 91 PHE A CA 1
ATOM 697 C C . PHE A 1 91 ? -23.768 -0.540 21.922 1.00 85.31 91 PHE A C 1
ATOM 699 O O . PHE A 1 91 ? -23.374 -0.739 23.070 1.00 85.31 91 PHE A O 1
ATOM 706 N N . ALA A 1 92 ? -24.346 -1.495 21.197 1.00 85.94 92 ALA A N 1
ATOM 707 C CA . ALA A 1 92 ? -24.431 -2.889 21.612 1.00 85.94 92 ALA A CA 1
ATOM 708 C C . ALA A 1 92 ? -23.629 -3.747 20.629 1.00 85.94 92 ALA A C 1
ATOM 710 O O . ALA A 1 92 ? -23.769 -3.598 19.416 1.00 85.94 92 ALA A O 1
ATOM 711 N N . LEU A 1 93 ? -22.785 -4.643 21.145 1.00 81.50 93 LEU A N 1
ATOM 712 C CA . LEU A 1 93 ? -22.020 -5.589 20.335 1.00 81.50 93 LEU A CA 1
ATOM 713 C C . LEU A 1 93 ? -22.652 -6.976 20.473 1.00 81.50 93 LEU A C 1
ATOM 715 O O . LEU A 1 93 ? -22.718 -7.518 21.574 1.00 81.50 93 LEU A O 1
ATOM 719 N N . GLN A 1 94 ? -23.119 -7.554 19.368 1.00 82.00 94 GLN A N 1
ATOM 720 C CA . GLN A 1 94 ? -23.573 -8.944 19.339 1.00 82.00 94 GLN A CA 1
ATOM 721 C C . GLN A 1 94 ? -22.408 -9.837 18.907 1.00 82.00 94 GLN A C 1
ATOM 723 O O . GLN A 1 94 ? -21.776 -9.582 17.884 1.00 82.00 94 GLN A O 1
ATOM 728 N N . LEU A 1 95 ? -22.107 -10.868 19.697 1.00 74.44 95 LEU A N 1
ATOM 729 C CA . LEU A 1 95 ? -21.082 -11.862 19.382 1.00 74.44 95 LEU A CA 1
ATOM 730 C C . LEU A 1 95 ? -21.770 -13.102 18.812 1.00 74.44 95 LEU A C 1
ATOM 732 O O . LEU A 1 95 ? -22.551 -13.742 19.513 1.00 74.44 95 LEU A O 1
ATOM 736 N N . ASP A 1 96 ? -21.482 -13.435 17.556 1.00 74.56 96 ASP A N 1
ATOM 737 C CA . ASP A 1 96 ? -21.938 -14.684 16.948 1.00 74.56 96 ASP A CA 1
ATOM 738 C C . ASP A 1 96 ? -20.943 -15.817 17.257 1.00 74.56 96 ASP A C 1
ATOM 740 O O . ASP A 1 96 ? -19.735 -15.695 17.021 1.00 74.56 96 ASP A O 1
ATOM 744 N N . GLU A 1 97 ? -21.435 -16.937 17.795 1.00 62.31 97 GLU A N 1
ATOM 745 C CA . GLU A 1 97 ? -20.597 -18.081 18.185 1.00 62.31 97 GLU A CA 1
ATOM 746 C C . GLU A 1 97 ? -19.940 -18.778 16.982 1.00 62.31 97 GLU A C 1
ATOM 748 O O . GLU A 1 97 ? -18.940 -19.482 17.153 1.00 62.31 97 GLU A O 1
ATOM 753 N N . SER A 1 98 ? -20.442 -18.563 15.762 1.00 63.84 98 SER A N 1
ATOM 754 C CA . SER A 1 98 ? -19.962 -19.250 14.555 1.00 63.84 98 SER A CA 1
ATOM 755 C C . SER A 1 98 ? -18.572 -18.796 14.075 1.00 63.84 98 SER A C 1
ATOM 757 O O . SER A 1 98 ? -17.884 -19.541 13.380 1.00 63.84 98 SER A O 1
ATOM 759 N N . THR A 1 99 ? -18.099 -17.617 14.503 1.00 52.84 99 THR A N 1
ATOM 760 C CA . THR A 1 99 ? -16.757 -17.085 14.160 1.00 52.84 99 THR A CA 1
ATOM 761 C C . THR A 1 99 ? -15.719 -17.371 15.267 1.00 52.84 99 THR A C 1
ATOM 763 O O . THR A 1 99 ? -14.580 -16.903 15.246 1.00 52.84 99 THR A O 1
ATOM 766 N N . CYS A 1 100 ? -16.103 -18.167 16.270 1.00 50.31 100 CYS A N 1
ATOM 767 C CA . CYS A 1 100 ? -15.508 -18.184 17.603 1.00 50.31 100 CYS A CA 1
ATOM 768 C C . CYS A 1 100 ? -14.727 -19.480 17.900 1.00 50.31 100 CYS A C 1
ATOM 770 O O . CYS A 1 100 ? -14.942 -20.118 18.927 1.00 50.31 100 CYS A O 1
ATOM 772 N N . VAL A 1 101 ? -13.823 -19.911 17.016 1.00 55.00 101 VAL A N 1
ATOM 773 C CA . VAL A 1 101 ? -12.856 -20.983 17.360 1.00 55.00 101 VAL A CA 1
ATOM 774 C C . VAL A 1 101 ? -11.477 -20.387 17.630 1.00 55.00 101 VAL A C 1
ATOM 776 O O . VAL A 1 101 ? -10.843 -20.717 18.625 1.00 55.00 101 VAL A O 1
ATOM 779 N N . THR A 1 102 ? -11.052 -19.418 16.819 1.00 53.09 102 THR A N 1
ATOM 780 C CA . THR A 1 102 ? -9.753 -18.750 16.983 1.00 53.09 102 THR A CA 1
ATOM 781 C C . THR A 1 102 ? -9.779 -17.689 18.087 1.00 53.09 102 THR A C 1
ATOM 783 O O . THR A 1 102 ? -8.834 -17.581 18.862 1.00 53.09 102 THR A O 1
ATOM 786 N N . MET A 1 103 ? -10.881 -16.941 18.221 1.00 50.16 103 MET A N 1
ATOM 787 C CA . MET A 1 103 ? -11.007 -15.867 19.217 1.00 50.16 103 MET A CA 1
ATOM 788 C C . MET A 1 103 ? -11.160 -16.392 20.653 1.00 50.16 103 MET A C 1
ATOM 790 O O . MET A 1 103 ? -10.694 -15.737 21.583 1.00 50.16 103 MET A O 1
ATOM 794 N N . LYS A 1 104 ? -11.724 -17.600 20.844 1.00 51.25 104 LYS A N 1
ATOM 795 C CA . LYS A 1 104 ? -11.775 -18.263 22.160 1.00 51.25 104 LYS A CA 1
ATOM 796 C C . LYS A 1 104 ? -10.366 -18.425 22.720 1.00 51.25 104 LYS A C 1
ATOM 798 O O . LYS A 1 104 ? -10.123 -17.995 23.839 1.00 51.25 104 LYS A O 1
ATOM 803 N N . THR A 1 105 ? -9.420 -18.944 21.937 1.00 53.34 105 THR A N 1
ATOM 804 C CA . THR A 1 105 ? -8.039 -19.180 22.393 1.00 53.34 105 THR A CA 1
ATOM 805 C C . THR A 1 105 ? -7.346 -17.896 22.862 1.00 53.34 105 THR A C 1
ATOM 807 O O . THR A 1 105 ? -6.751 -17.886 23.933 1.00 53.34 105 THR A O 1
ATOM 810 N N . TYR A 1 106 ? -7.474 -16.781 22.137 1.00 56.56 106 TYR A N 1
ATOM 811 C CA . TYR A 1 106 ? -6.872 -15.506 22.558 1.00 56.56 106 TYR A CA 1
ATOM 812 C C . TYR A 1 106 ? -7.587 -14.864 23.756 1.00 56.56 106 TYR A C 1
ATOM 814 O O . TYR A 1 106 ? -6.930 -14.294 24.628 1.00 56.56 106 TYR A O 1
ATOM 822 N N . LEU A 1 107 ? -8.915 -14.996 23.844 1.00 54.41 107 LEU A N 1
ATOM 823 C CA . LEU A 1 107 ? -9.684 -14.509 24.989 1.00 54.41 107 LEU A CA 1
ATOM 824 C C . LEU A 1 107 ? -9.351 -15.274 26.271 1.00 54.41 107 LEU A C 1
ATOM 826 O O . LEU A 1 107 ? -9.191 -14.629 27.299 1.00 54.41 107 LEU A O 1
ATOM 830 N N . TRP A 1 108 ? -9.166 -16.598 26.230 1.00 53.03 108 TRP A N 1
ATOM 831 C CA . TRP A 1 108 ? -8.725 -17.367 27.404 1.00 53.03 108 TRP A CA 1
ATOM 832 C C . TRP A 1 108 ? -7.377 -16.863 27.935 1.00 53.03 108 TRP A C 1
ATOM 834 O O . TRP A 1 108 ? -7.232 -16.628 29.132 1.00 53.03 108 TRP A O 1
ATOM 844 N N . HIS A 1 109 ? -6.427 -16.576 27.042 1.00 52.50 109 HIS A N 1
ATOM 845 C CA . HIS A 1 109 ? -5.114 -16.060 27.430 1.00 52.50 109 HIS A CA 1
ATOM 846 C C . HIS A 1 109 ? -5.166 -14.612 27.970 1.00 52.50 109 HIS A C 1
ATOM 848 O O . HIS A 1 109 ? -4.372 -14.258 28.841 1.00 52.50 109 HIS A O 1
ATOM 854 N N . MET A 1 110 ? -6.096 -13.764 27.506 1.00 51.69 110 MET A N 1
ATOM 855 C CA . MET A 1 110 ? -6.277 -12.401 28.042 1.00 51.69 110 MET A CA 1
ATOM 856 C C . MET A 1 110 ? -7.119 -12.352 29.326 1.00 51.69 110 MET A C 1
ATOM 858 O O . MET A 1 110 ? -6.830 -11.544 30.215 1.00 51.69 110 MET A O 1
ATOM 862 N N . TYR A 1 111 ? -8.133 -13.213 29.460 1.00 52.06 111 TYR A N 1
ATOM 863 C CA . TYR A 1 111 ? -8.914 -13.342 30.691 1.00 52.06 111 TYR A CA 1
ATOM 864 C C . TYR A 1 111 ? -8.043 -13.838 31.845 1.00 52.06 111 TYR A C 1
ATOM 866 O O . TYR A 1 111 ? -8.211 -13.338 32.955 1.00 52.06 111 TYR A O 1
ATOM 874 N N . ASP A 1 112 ? -7.057 -14.707 31.609 1.00 49.06 112 ASP A N 1
ATOM 875 C CA . ASP A 1 112 ? -6.118 -15.116 32.662 1.00 49.06 112 ASP A CA 1
ATOM 876 C C . ASP A 1 112 ? -5.297 -13.936 33.210 1.00 49.06 112 ASP A C 1
ATOM 878 O O . ASP A 1 112 ? -5.121 -13.816 34.422 1.00 49.06 112 ASP A O 1
ATOM 882 N N . ILE A 1 113 ? -4.877 -12.985 32.367 1.00 51.03 113 ILE A N 1
ATOM 883 C CA . ILE A 1 113 ? -4.119 -11.806 32.823 1.00 51.03 113 ILE A CA 1
ATOM 884 C C . ILE A 1 113 ? -5.022 -10.821 33.584 1.00 51.03 113 ILE A C 1
ATOM 886 O O . ILE A 1 113 ? -4.641 -10.348 34.656 1.00 51.03 113 ILE A O 1
ATOM 890 N N . SER A 1 114 ? -6.239 -10.545 33.101 1.00 47.38 114 SER A N 1
ATOM 891 C CA . SER A 1 114 ? -7.199 -9.683 33.816 1.00 47.38 114 SER A CA 1
ATOM 892 C C . SER A 1 114 ? -7.658 -10.288 35.146 1.00 47.38 114 SER A C 1
ATOM 894 O O . SER A 1 114 ? -7.787 -9.568 36.138 1.00 47.38 114 SER A O 1
ATOM 896 N N . THR A 1 115 ? -7.834 -11.610 35.209 1.00 47.97 115 THR A N 1
ATOM 897 C CA . THR A 1 115 ? -8.215 -12.313 36.444 1.00 47.97 115 THR A CA 1
ATOM 898 C C . THR A 1 115 ? -7.048 -12.349 37.434 1.00 47.97 115 THR A C 1
ATOM 900 O O . THR A 1 115 ? -7.250 -12.113 38.626 1.00 47.97 115 THR A O 1
ATOM 903 N N . MET A 1 116 ? -5.810 -12.522 36.956 1.00 40.06 116 MET A N 1
ATOM 904 C CA . MET A 1 116 ? -4.593 -12.409 37.771 1.00 40.06 116 MET A CA 1
ATOM 905 C C . MET A 1 116 ? -4.395 -10.990 38.327 1.00 40.06 116 MET A C 1
ATOM 907 O O . MET A 1 116 ? -4.069 -10.833 39.503 1.00 40.06 116 MET A O 1
ATOM 911 N N . VAL A 1 117 ? -4.642 -9.942 37.532 1.00 48.53 117 VAL A N 1
ATOM 912 C CA . VAL A 1 117 ? -4.556 -8.538 37.982 1.00 48.53 117 VAL A CA 1
ATOM 913 C C . VAL A 1 117 ? -5.665 -8.198 38.987 1.00 48.53 117 VAL A C 1
ATOM 915 O O . VAL A 1 117 ? -5.398 -7.528 39.989 1.00 48.53 117 VAL A O 1
ATOM 918 N N . TYR A 1 118 ? -6.888 -8.695 38.777 1.00 46.59 118 TYR A N 1
ATOM 919 C CA . TYR A 1 118 ? -8.010 -8.491 39.698 1.00 46.59 118 TYR A CA 1
ATOM 920 C C . TYR A 1 118 ? -7.799 -9.208 41.044 1.00 46.59 118 TYR A C 1
ATOM 922 O O . TYR A 1 118 ? -7.985 -8.607 42.103 1.00 46.59 118 TYR A O 1
ATOM 930 N N . GLN A 1 119 ? -7.326 -10.459 41.029 1.00 42.03 119 GLN A N 1
ATOM 931 C CA . GLN A 1 119 ? -7.056 -11.226 42.251 1.00 42.03 119 GLN A CA 1
ATOM 932 C C . GLN A 1 119 ? -5.831 -10.703 43.015 1.00 42.03 119 GLN A C 1
ATOM 934 O O . GLN A 1 119 ? -5.860 -10.617 44.243 1.00 42.03 119 GLN A O 1
ATOM 939 N N . LYS A 1 120 ? -4.781 -10.248 42.317 1.00 38.75 120 LYS A N 1
ATOM 940 C CA . LYS A 1 120 ? -3.594 -9.654 42.955 1.00 38.75 120 LYS A CA 1
ATOM 941 C C . LYS A 1 120 ? -3.914 -8.342 43.682 1.00 38.75 120 LYS A C 1
ATOM 943 O O . LYS A 1 120 ? -3.382 -8.110 44.761 1.00 38.75 120 LYS A O 1
ATOM 948 N N . LYS A 1 121 ? -4.849 -7.528 43.168 1.00 41.88 121 LYS A N 1
ATOM 949 C CA . LYS A 1 121 ? -5.376 -6.350 43.889 1.00 41.88 121 LYS A CA 1
ATOM 950 C C . LYS A 1 121 ? -6.158 -6.729 45.155 1.00 41.88 121 LYS A C 1
ATOM 952 O O . LYS A 1 121 ? -6.104 -6.001 46.141 1.00 41.88 121 LYS A O 1
ATOM 957 N N . LYS A 1 122 ? -6.847 -7.874 45.149 1.00 39.72 122 LYS A N 1
ATOM 958 C CA . LYS A 1 122 ? -7.649 -8.359 46.283 1.00 39.72 122 LYS A CA 1
ATOM 959 C C . LYS A 1 122 ? -6.790 -8.946 47.413 1.00 39.72 122 LYS A C 1
ATOM 961 O O . LYS A 1 122 ? -7.120 -8.757 48.576 1.00 39.72 122 LYS A O 1
ATOM 966 N N . CYS A 1 123 ? -5.659 -9.578 47.088 1.00 41.38 123 CYS A N 1
ATOM 967 C CA . CYS A 1 123 ? -4.737 -10.167 48.071 1.00 41.38 123 CYS A CA 1
ATOM 968 C C . CYS A 1 123 ? -3.687 -9.194 48.651 1.00 41.38 123 CYS A C 1
ATOM 970 O O . CYS A 1 123 ? -2.981 -9.571 49.580 1.00 41.38 123 CYS A O 1
ATOM 972 N N . SER A 1 124 ? -3.557 -7.965 48.131 1.00 44.91 124 SER A N 1
ATOM 973 C CA . SER A 1 124 ? -2.603 -6.950 48.635 1.00 44.91 124 SER A CA 1
ATOM 974 C C . SER A 1 124 ? -3.244 -5.838 49.481 1.00 44.91 124 SER A C 1
ATOM 976 O O . SER A 1 124 ? -2.596 -4.832 49.757 1.00 44.91 124 SER A O 1
ATOM 978 N N . SER A 1 125 ? -4.501 -6.006 49.905 1.00 42.50 125 SER A N 1
ATOM 979 C CA . SER A 1 125 ? -5.143 -5.107 50.876 1.00 42.50 125 SER A CA 1
ATOM 980 C C . SER A 1 125 ? -4.806 -5.587 52.296 1.00 42.50 125 SER A C 1
ATOM 982 O O . SER A 1 125 ? -5.107 -6.745 52.591 1.00 42.50 125 SER A O 1
ATOM 984 N N . PRO A 1 126 ? -4.205 -4.773 53.183 1.00 41.22 126 PRO A N 1
ATOM 985 C CA . PRO A 1 126 ? -4.001 -5.169 54.572 1.00 41.22 126 PRO A CA 1
ATOM 986 C C . PRO A 1 126 ? -5.362 -5.332 55.256 1.00 41.22 126 PRO A C 1
ATOM 988 O O . PRO A 1 126 ? -6.193 -4.425 55.215 1.00 41.22 126 PRO A O 1
ATOM 991 N N . SER A 1 127 ? -5.595 -6.494 55.864 1.00 48.69 127 SER A N 1
ATOM 992 C CA . SER A 1 127 ? -6.629 -6.654 56.886 1.00 48.69 127 SER A CA 1
ATOM 993 C C . SER A 1 127 ? -6.342 -5.681 58.032 1.00 48.69 127 SER A C 1
ATOM 995 O O . SER A 1 127 ? -5.184 -5.588 58.437 1.00 48.69 127 SER A O 1
ATOM 997 N N . HIS A 1 128 ? -7.394 -4.981 58.468 1.00 42.19 128 HIS A N 1
ATOM 998 C CA . HIS A 1 128 ? -7.456 -3.996 59.557 1.00 42.19 128 HIS A CA 1
ATOM 999 C C . HIS A 1 128 ? -6.403 -4.112 60.662 1.00 42.19 128 HIS A C 1
ATOM 1001 O O . HIS A 1 128 ? -6.200 -5.235 61.173 1.00 42.19 128 HIS A O 1
#

pLDDT: mean 78.01, std 21.04, range [34.31, 97.44]

Radius of gyration: 23.13 Å; chains: 1; bounding box: 40×40×83 Å

Foldseek 3Di:
DDDDPDDPLVVLVVVLLVVLVVCVVVVHQLQCQVVPVLVVQCCCCCPVVVDDSPVSSVSHPSPSVSSVVSNVVVVVVVVVVVVVVPVPDDDDDDDDCVVPPVVVVVVVVVVVVVVVVVVVVVVPDDDD

Secondary structure (DSSP, 8-state):
------STTHHHHHHHHHHHHHHHHTT--TTHIIIIIHHHHHHHHHHTS---SHHHHHHS---HHHHHHHHHHHHHHHHHHHHHHHTTS----PPPGGGTTHHHHHHHHHHHHHHHHHHHHHHTSPP-

Organism: NCBI:txid111878